Protein AF-A0A8J8EMN2-F1 (afdb_monomer_lite)

Structure (mmCIF, N/CA/C/O backbone):
data_AF-A0A8J8EMN2-F1
#
_entry.id   AF-A0A8J8EMN2-F1
#
loop_
_atom_site.group_PDB
_atom_site.id
_atom_site.type_symbol
_atom_site.label_atom_id
_atom_site.label_alt_id
_atom_site.label_comp_id
_atom_site.label_asym_id
_atom_site.label_entity_id
_atom_site.label_seq_id
_atom_site.pdbx_PDB_ins_code
_atom_site.Cartn_x
_atom_site.Cartn_y
_atom_site.Cartn_z
_atom_site.occupancy
_atom_site.B_iso_or_equiv
_atom_site.auth_seq_id
_atom_site.auth_comp_id
_atom_site.auth_asym_id
_atom_site.auth_atom_id
_atom_site.pdbx_PDB_model_num
ATOM 1 N N . HIS A 1 1 ? 1.460 9.433 -1.909 1.00 62.09 1 HIS A N 1
ATOM 2 C CA . HIS A 1 1 ? 0.748 9.048 -3.144 1.00 62.09 1 HIS A CA 1
ATOM 3 C C . HIS A 1 1 ? -0.206 10.157 -3.542 1.00 62.09 1 HIS A C 1
ATOM 5 O O . HIS A 1 1 ? -0.517 10.995 -2.701 1.00 62.09 1 HIS A O 1
ATOM 11 N N . THR A 1 2 ? -0.572 10.215 -4.820 1.00 79.75 2 THR A N 1
ATOM 12 C CA . THR A 1 2 ? -1.517 11.194 -5.370 1.00 79.75 2 THR A CA 1
ATOM 13 C C . THR A 1 2 ? -2.955 10.726 -5.146 1.00 79.75 2 THR A C 1
ATOM 15 O O . THR A 1 2 ? -3.197 9.541 -4.925 1.00 79.75 2 THR A O 1
ATOM 18 N N . LYS A 1 3 ? -3.912 11.658 -5.215 1.00 88.25 3 LYS A N 1
ATOM 19 C CA . LYS A 1 3 ? -5.351 11.351 -5.143 1.00 88.25 3 LYS A CA 1
ATOM 20 C C . LYS A 1 3 ? -5.794 10.402 -6.260 1.00 88.25 3 LYS A C 1
ATOM 22 O O . LYS A 1 3 ? -6.641 9.555 -6.042 1.00 88.25 3 LYS A O 1
ATOM 27 N N . GLU A 1 4 ? -5.179 10.512 -7.430 1.00 91.88 4 GLU A N 1
ATOM 28 C CA . GLU A 1 4 ? -5.439 9.643 -8.580 1.00 91.88 4 GLU A CA 1
ATOM 29 C C . GLU A 1 4 ? -5.226 8.159 -8.250 1.00 91.88 4 GLU A C 1
ATOM 31 O O . GLU A 1 4 ? -6.115 7.348 -8.482 1.00 91.88 4 GLU A O 1
ATOM 36 N N . LEU A 1 5 ? -4.111 7.819 -7.591 1.00 90.75 5 LEU A N 1
ATOM 37 C CA . LEU A 1 5 ? -3.830 6.439 -7.181 1.00 90.75 5 LEU A CA 1
ATOM 38 C C . LEU A 1 5 ? -4.844 5.904 -6.159 1.00 90.75 5 LEU A C 1
ATOM 40 O O . LEU A 1 5 ? -5.133 4.712 -6.165 1.00 90.75 5 LEU A O 1
ATOM 44 N N . LEU A 1 6 ? -5.389 6.765 -5.289 1.00 94.62 6 LEU A N 1
ATOM 45 C CA . LEU A 1 6 ? -6.424 6.373 -4.325 1.00 94.62 6 LEU A CA 1
ATOM 46 C C . LEU A 1 6 ? -7.675 5.862 -5.055 1.00 94.62 6 LEU A C 1
ATOM 48 O O . LEU A 1 6 ? -8.182 4.793 -4.721 1.00 94.62 6 LEU A O 1
ATOM 52 N N . TYR A 1 7 ? -8.147 6.612 -6.054 1.00 96.62 7 TYR A N 1
ATOM 53 C CA . TYR A 1 7 ? -9.334 6.243 -6.826 1.00 96.62 7 TYR A CA 1
ATOM 54 C C . TYR A 1 7 ? -9.060 5.091 -7.794 1.00 96.62 7 TYR A C 1
ATOM 56 O O . TYR A 1 7 ? -9.881 4.186 -7.880 1.00 96.62 7 TYR A O 1
ATOM 64 N N . GLN A 1 8 ? -7.877 5.037 -8.413 1.00 96.06 8 GLN A N 1
ATOM 65 C CA . GLN A 1 8 ? -7.479 3.906 -9.255 1.00 96.06 8 GLN A CA 1
ATOM 66 C C . GLN A 1 8 ? -7.488 2.581 -8.477 1.00 96.06 8 GLN A C 1
ATOM 68 O O . GLN A 1 8 ? -8.005 1.577 -8.959 1.00 96.06 8 GLN A O 1
ATOM 73 N N . TRP A 1 9 ? -6.958 2.566 -7.249 1.00 96.31 9 TRP A N 1
ATOM 74 C CA . TRP A 1 9 ? -7.043 1.386 -6.384 1.00 96.31 9 TRP A CA 1
ATOM 75 C C . TRP A 1 9 ? -8.486 1.032 -6.029 1.00 96.31 9 TRP A C 1
ATOM 77 O O . TRP A 1 9 ? -8.832 -0.147 -5.981 1.00 96.31 9 TRP A O 1
ATOM 87 N N . ALA A 1 10 ? -9.327 2.038 -5.791 1.00 97.50 10 ALA A N 1
ATOM 88 C CA . ALA A 1 10 ? -10.735 1.820 -5.505 1.00 97.50 10 ALA A CA 1
ATOM 89 C C . ALA A 1 10 ? -11.461 1.161 -6.690 1.00 97.50 10 ALA A C 1
ATOM 91 O O . ALA A 1 10 ? -12.187 0.188 -6.498 1.00 97.50 10 ALA A O 1
ATOM 92 N N . ASP A 1 11 ? -11.216 1.640 -7.908 1.00 98.19 11 ASP A N 1
ATOM 93 C CA . ASP A 1 11 ? -11.792 1.078 -9.130 1.00 98.19 11 ASP A CA 1
ATOM 94 C C . ASP A 1 11 ? -11.303 -0.351 -9.378 1.00 98.19 11 ASP A C 1
ATOM 96 O O . ASP A 1 11 ? -12.121 -1.241 -9.605 1.00 98.19 11 ASP A O 1
ATOM 100 N N . ASN A 1 12 ? -10.006 -0.614 -9.198 1.00 97.56 12 ASN A N 1
ATOM 101 C CA . ASN A 1 12 ? -9.453 -1.967 -9.292 1.00 97.56 12 ASN A CA 1
ATOM 102 C C . ASN A 1 12 ? -10.091 -2.929 -8.277 1.00 97.56 12 ASN A C 1
ATOM 104 O O . ASN A 1 12 ? -10.356 -4.084 -8.599 1.00 97.56 12 ASN A O 1
ATOM 108 N N . ILE A 1 13 ? -10.357 -2.476 -7.047 1.00 97.94 13 ILE A N 1
ATOM 109 C CA . ILE A 1 13 ? -11.051 -3.295 -6.041 1.00 97.94 13 ILE A CA 1
ATOM 110 C C . ILE A 1 13 ? -12.480 -3.608 -6.492 1.00 97.94 13 ILE A C 1
ATOM 112 O O . ILE A 1 13 ? -12.912 -4.754 -6.362 1.00 97.94 13 ILE A O 1
ATOM 116 N N . ARG A 1 14 ? -13.202 -2.631 -7.052 1.00 98.25 14 ARG A N 1
ATOM 117 C CA . ARG A 1 14 ? -14.553 -2.861 -7.588 1.00 98.25 14 ARG A CA 1
ATOM 118 C C . ARG A 1 14 ? -14.538 -3.869 -8.729 1.00 98.25 14 ARG A C 1
ATOM 120 O O . ARG A 1 14 ? -15.350 -4.787 -8.725 1.00 98.25 14 ARG A O 1
ATOM 127 N N . GLU A 1 15 ? -13.614 -3.716 -9.670 1.00 98.25 15 GLU A N 1
ATOM 128 C CA . GLU A 1 15 ? -13.516 -4.571 -10.854 1.00 98.25 15 GLU A CA 1
ATOM 129 C C . GLU A 1 15 ? -13.098 -6.003 -10.501 1.00 98.25 15 GLU A C 1
ATOM 131 O O . GLU A 1 15 ? -13.733 -6.962 -10.936 1.00 98.25 15 GLU A O 1
ATOM 136 N N . VAL A 1 16 ? -12.054 -6.158 -9.684 1.00 97.69 16 VAL A N 1
ATOM 137 C CA . VAL A 1 16 ? -11.448 -7.467 -9.404 1.00 97.69 16 VAL A CA 1
ATOM 138 C C . VAL A 1 16 ? -12.185 -8.221 -8.299 1.00 97.69 16 VAL A C 1
ATOM 140 O O . VAL A 1 16 ? -12.330 -9.440 -8.381 1.00 97.69 16 VAL A O 1
ATOM 143 N N . LEU A 1 17 ? -12.631 -7.526 -7.248 1.00 96.81 17 LEU A N 1
ATOM 144 C CA . LEU A 1 17 ? -13.252 -8.158 -6.078 1.00 96.81 17 LEU A CA 1
ATOM 145 C C . LEU A 1 17 ? -14.783 -8.053 -6.072 1.00 96.81 17 LEU A C 1
ATOM 147 O O . LEU A 1 17 ? -15.421 -8.748 -5.283 1.00 96.81 17 LEU A O 1
ATOM 151 N N . GLY A 1 18 ? -15.385 -7.201 -6.908 1.00 97.44 18 GLY A N 1
ATOM 152 C CA . GLY A 1 18 ? -16.841 -7.026 -6.957 1.00 97.44 18 GLY A CA 1
ATOM 153 C C . GLY A 1 18 ? -17.436 -6.389 -5.696 1.00 97.44 18 GLY A C 1
ATOM 154 O O . GLY A 1 18 ? -18.621 -6.567 -5.417 1.00 97.44 18 GLY A O 1
ATOM 155 N N . ILE A 1 19 ? -16.624 -5.678 -4.907 1.00 97.62 19 ILE A N 1
ATOM 156 C CA . ILE A 1 19 ? -17.046 -5.023 -3.663 1.00 97.62 19 ILE A CA 1
ATOM 157 C C . ILE A 1 19 ? -16.785 -3.525 -3.720 1.00 97.62 19 ILE A C 1
ATOM 159 O O . ILE A 1 19 ? -15.859 -3.059 -4.378 1.00 97.62 19 ILE A O 1
ATOM 163 N N . GLU A 1 20 ? -17.566 -2.773 -2.953 1.00 98.19 20 GLU A N 1
ATOM 164 C CA . GLU A 1 20 ? -17.331 -1.347 -2.781 1.00 98.19 20 GLU A CA 1
ATOM 165 C C . GLU A 1 20 ? -16.240 -1.111 -1.715 1.00 98.19 20 GLU A C 1
ATOM 167 O O . GLU A 1 20 ? -16.433 -1.511 -0.559 1.00 98.19 20 GLU A O 1
ATOM 172 N N . PRO A 1 21 ? -15.110 -0.462 -2.053 1.00 98.25 21 PRO A N 1
ATOM 173 C CA . PRO A 1 21 ? -14.060 -0.145 -1.092 1.00 98.25 21 PRO A CA 1
ATOM 174 C C . PRO A 1 21 ? -14.413 1.063 -0.216 1.00 98.25 21 PRO A C 1
ATOM 176 O O . PRO A 1 21 ? -15.229 1.922 -0.561 1.00 98.25 21 PRO A O 1
ATOM 179 N N . GLY A 1 22 ? -13.788 1.126 0.954 1.00 98.25 22 GLY A N 1
ATOM 180 C CA . GLY A 1 22 ? -13.729 2.321 1.789 1.00 98.25 22 GLY A CA 1
ATOM 181 C C . GLY A 1 22 ? -12.614 3.248 1.313 1.00 98.25 22 GLY A C 1
ATOM 182 O O . GLY A 1 22 ? -11.635 2.790 0.717 1.00 98.25 22 GLY A O 1
ATOM 183 N N . LEU A 1 23 ? -12.738 4.540 1.605 1.00 98.12 23 LEU A N 1
ATOM 184 C CA . LEU A 1 23 ? -11.757 5.561 1.254 1.00 98.12 23 LEU A CA 1
ATOM 185 C C . LEU A 1 23 ? -11.379 6.393 2.480 1.00 98.12 23 LEU A C 1
ATOM 187 O O . LEU A 1 23 ? -12.215 7.069 3.085 1.00 98.12 23 LEU A O 1
ATOM 191 N N . VAL A 1 24 ? -10.086 6.399 2.800 1.00 97.62 24 VAL A N 1
ATOM 192 C CA . VAL A 1 24 ? -9.498 7.260 3.833 1.00 97.62 24 VAL A CA 1
ATOM 193 C C . VAL A 1 24 ? -8.460 8.169 3.186 1.00 97.62 24 VAL A C 1
ATOM 195 O O . VAL A 1 24 ? -7.291 7.827 3.007 1.00 97.62 24 VAL A O 1
ATOM 198 N N . GLY A 1 25 ? -8.897 9.357 2.795 1.00 95.88 25 GLY A N 1
ATOM 199 C CA . GLY A 1 25 ? -8.108 10.271 1.981 1.00 95.88 25 GLY A CA 1
ATOM 200 C C . GLY A 1 25 ? -9.001 11.205 1.180 1.00 95.88 25 GLY A C 1
ATOM 201 O O . GLY A 1 25 ? -10.179 10.937 0.991 1.00 95.88 25 GLY A O 1
ATOM 202 N N . ASP A 1 26 ? -8.443 12.326 0.727 1.00 94.19 26 ASP A N 1
ATOM 203 C CA . ASP A 1 26 ? -9.156 13.299 -0.107 1.00 94.19 26 ASP A CA 1
ATOM 204 C C . ASP A 1 26 ? -10.469 13.777 0.532 1.00 94.19 26 ASP A C 1
ATOM 206 O O . ASP A 1 26 ? -11.538 13.734 -0.058 1.00 94.19 26 ASP A O 1
ATOM 210 N N . ASN A 1 27 ? -10.380 14.179 1.801 1.00 93.00 27 ASN A N 1
ATOM 211 C CA . ASN A 1 27 ? -11.509 14.547 2.661 1.00 93.00 27 ASN A CA 1
ATOM 212 C C . ASN A 1 27 ? -12.477 13.415 3.041 1.00 93.00 27 ASN A C 1
ATOM 214 O O . ASN A 1 27 ? -13.295 13.636 3.929 1.00 93.00 27 ASN A O 1
ATOM 218 N N . ASN A 1 28 ? -12.310 12.201 2.520 1.00 95.25 28 ASN A N 1
ATOM 219 C CA . ASN A 1 28 ? -13.092 11.037 2.931 1.00 95.25 28 ASN A CA 1
ATOM 220 C C . ASN A 1 28 ? -12.504 10.354 4.176 1.00 95.25 28 ASN A C 1
ATOM 222 O O . ASN A 1 28 ? -11.286 10.332 4.391 1.00 95.25 28 ASN A O 1
ATOM 226 N N . TRP A 1 29 ? -13.397 9.805 4.998 1.00 97.50 29 TRP A N 1
ATOM 227 C CA . TRP A 1 29 ? -13.097 8.863 6.077 1.00 97.50 29 TRP A CA 1
ATOM 228 C C . TRP A 1 29 ? -14.235 7.839 6.146 1.00 97.50 29 TRP A C 1
ATOM 230 O O . TRP A 1 29 ? -15.044 7.844 7.071 1.00 97.50 29 TRP A O 1
ATOM 240 N N . ASP A 1 30 ? -14.339 7.021 5.102 1.00 97.50 30 ASP A N 1
ATOM 241 C CA . ASP A 1 30 ? -15.317 5.938 4.997 1.00 97.50 30 ASP A CA 1
ATOM 242 C C . ASP A 1 30 ? -14.582 4.600 5.080 1.00 97.50 30 ASP A C 1
ATOM 244 O O . ASP A 1 30 ? -13.818 4.244 4.186 1.00 97.50 30 ASP A O 1
ATOM 248 N N . GLU A 1 31 ? -14.776 3.870 6.174 1.00 97.88 31 GLU A N 1
ATOM 249 C CA . GLU A 1 31 ? -14.150 2.568 6.384 1.00 97.88 31 GLU A CA 1
ATOM 250 C C . GLU A 1 31 ? -15.080 1.434 5.938 1.00 97.88 31 GLU A C 1
ATOM 252 O O . GLU A 1 31 ? -16.213 1.306 6.409 1.00 97.88 31 GLU A O 1
ATOM 257 N N . LYS A 1 32 ? -14.553 0.519 5.124 1.00 97.75 32 LYS A N 1
ATOM 258 C CA . LYS A 1 32 ? -15.185 -0.751 4.720 1.00 97.75 32 LYS A CA 1
ATOM 259 C C . LYS A 1 32 ? -14.223 -1.926 4.952 1.00 97.75 32 LYS A C 1
ATOM 261 O O . LYS A 1 32 ? -13.062 -1.690 5.286 1.00 97.75 32 LYS A O 1
ATOM 266 N N . PRO A 1 33 ? -14.665 -3.195 4.826 1.00 96.25 33 PRO A N 1
ATOM 267 C CA . PRO A 1 33 ? -13.784 -4.350 5.034 1.00 96.25 33 PRO A CA 1
ATOM 268 C C . PRO A 1 33 ? -12.496 -4.309 4.198 1.00 96.25 33 PRO A C 1
ATOM 270 O O . PRO A 1 33 ? -11.443 -4.707 4.688 1.00 96.25 33 PRO A O 1
ATOM 273 N N . VAL A 1 34 ? -12.569 -3.759 2.982 1.00 97.81 34 VAL A N 1
ATOM 274 C CA . VAL A 1 34 ? -11.406 -3.356 2.184 1.00 97.81 34 VAL A CA 1
ATOM 275 C C . VAL A 1 34 ? -11.433 -1.838 2.057 1.00 97.81 34 VAL A C 1
ATOM 277 O O . VAL A 1 34 ? -12.421 -1.277 1.590 1.00 97.81 34 VAL A O 1
ATOM 280 N N . THR A 1 35 ? -10.372 -1.172 2.507 1.00 98.00 35 THR A N 1
ATOM 281 C CA . THR A 1 35 ? -10.274 0.293 2.537 1.00 98.00 35 THR A CA 1
ATOM 282 C C . THR A 1 35 ? -8.942 0.728 1.951 1.00 98.00 35 THR A C 1
ATOM 284 O O . THR A 1 35 ? -7.895 0.234 2.367 1.00 98.00 35 THR A O 1
ATOM 287 N N . VAL A 1 36 ? -8.977 1.674 1.014 1.00 97.69 36 VAL A N 1
ATOM 288 C CA . VAL A 1 36 ? -7.775 2.312 0.471 1.00 97.69 36 VAL A CA 1
ATOM 289 C C . VAL A 1 36 ? -7.527 3.596 1.250 1.00 97.69 36 VAL A C 1
ATOM 291 O O . VAL A 1 36 ? -8.418 4.438 1.389 1.00 97.69 36 VAL A O 1
ATOM 294 N N . ALA A 1 37 ? -6.317 3.749 1.781 1.00 96.06 37 ALA A N 1
ATOM 295 C CA . ALA A 1 37 ? -5.962 4.879 2.624 1.00 96.06 37 ALA A CA 1
ATOM 296 C C . ALA A 1 37 ? -4.709 5.597 2.121 1.00 96.06 37 ALA A C 1
ATOM 298 O O . ALA A 1 37 ? -3.714 4.977 1.747 1.00 96.06 37 ALA A O 1
ATOM 299 N N . MET A 1 38 ? -4.720 6.928 2.167 1.00 94.31 38 MET A N 1
ATOM 300 C CA . MET A 1 38 ? -3.516 7.719 1.946 1.00 94.31 38 MET A CA 1
ATOM 301 C C . MET A 1 38 ? -2.678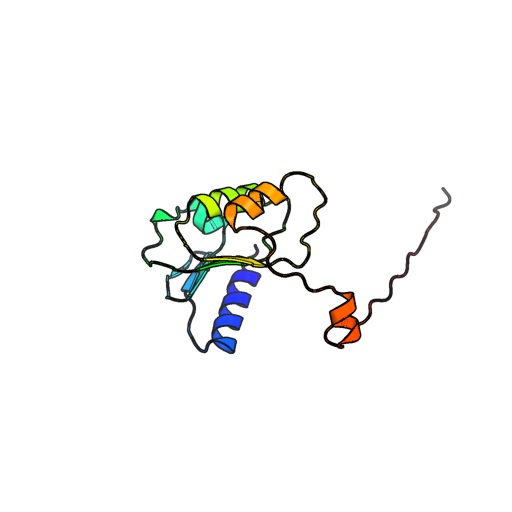 7.790 3.224 1.00 94.31 38 MET A C 1
ATOM 303 O O . MET A 1 38 ? -3.147 8.263 4.258 1.00 94.31 38 MET A O 1
ATOM 307 N N . ILE A 1 39 ? -1.393 7.440 3.115 1.00 92.12 39 ILE A N 1
ATOM 308 C CA . ILE A 1 39 ? -0.413 7.500 4.218 1.00 92.12 39 ILE A CA 1
ATOM 309 C C . ILE A 1 39 ? -0.444 8.856 4.936 1.00 92.12 39 ILE A C 1
ATOM 311 O O . ILE A 1 39 ? -0.529 8.921 6.156 1.00 92.12 39 ILE A O 1
ATOM 315 N N . GLN A 1 40 ? -0.438 9.958 4.178 1.00 90.56 40 GLN A N 1
ATOM 316 C CA . GLN A 1 40 ? -0.460 11.316 4.736 1.00 90.56 40 GLN A CA 1
ATOM 317 C C . GLN A 1 40 ? -1.730 11.598 5.548 1.00 90.56 40 GLN A C 1
ATOM 319 O O . GLN A 1 40 ? -1.677 12.309 6.548 1.00 90.56 40 GLN A O 1
ATOM 324 N N . THR A 1 41 ? -2.873 11.052 5.129 1.00 94.44 41 THR A N 1
ATOM 325 C CA . THR A 1 41 ? -4.144 11.207 5.840 1.00 94.44 41 THR A CA 1
ATOM 326 C C . THR A 1 41 ? -4.131 10.437 7.155 1.00 94.44 41 THR A C 1
ATOM 328 O O . THR A 1 41 ? -4.536 11.001 8.166 1.00 94.44 41 THR A O 1
ATOM 331 N N . LEU A 1 42 ? -3.614 9.206 7.168 1.00 94.75 42 LEU A N 1
ATOM 332 C CA . LEU A 1 42 ? -3.489 8.417 8.397 1.00 94.75 42 LEU A CA 1
ATOM 333 C C . LEU A 1 42 ? -2.511 9.050 9.393 1.00 94.75 42 LEU A C 1
ATOM 335 O O . LEU A 1 42 ? -2.859 9.202 10.560 1.00 94.75 42 LEU A O 1
ATOM 339 N N . LEU A 1 43 ? -1.341 9.499 8.927 1.00 93.50 43 LEU A N 1
ATOM 340 C CA . LEU A 1 43 ? -0.352 10.167 9.781 1.00 93.50 43 LEU A CA 1
ATOM 341 C C . LEU A 1 43 ? -0.867 11.498 10.347 1.00 93.50 43 LEU A C 1
ATOM 343 O O . LEU A 1 43 ? -0.678 11.785 11.521 1.00 93.50 43 LEU A O 1
ATOM 347 N N . SER A 1 44 ? -1.544 12.315 9.532 1.00 93.75 44 SER A N 1
ATOM 348 C CA . SER A 1 44 ? -2.023 13.634 9.981 1.00 93.75 44 SER A CA 1
ATOM 349 C C . SER A 1 44 ? -3.269 13.576 10.861 1.00 93.75 44 SER A C 1
ATOM 351 O O . SER A 1 44 ? -3.433 14.418 11.741 1.00 93.75 44 SER A O 1
ATOM 353 N N . ARG A 1 45 ? -4.185 12.633 10.611 1.00 94.62 45 ARG A N 1
ATOM 354 C CA . ARG A 1 45 ? -5.461 12.554 11.339 1.00 94.62 45 ARG A CA 1
ATOM 355 C C . ARG A 1 45 ? -5.428 11.588 12.519 1.00 94.62 45 ARG A C 1
ATOM 357 O O . ARG A 1 45 ? -6.311 11.735 13.365 1.00 94.62 45 ARG A O 1
ATOM 364 N N . GLY A 1 46 ? -4.460 10.671 12.556 1.00 94.56 46 GLY A N 1
ATOM 365 C CA . GLY A 1 46 ? -4.294 9.641 13.579 1.00 94.56 46 GLY A CA 1
ATOM 366 C C . GLY A 1 46 ? -4.889 8.291 13.168 1.00 94.56 46 GLY A C 1
ATOM 367 O O . GLY A 1 46 ? -6.023 8.216 12.687 1.00 94.56 46 GLY A O 1
ATOM 368 N N . VAL A 1 47 ? -4.124 7.211 13.362 1.00 94.69 47 VAL A N 1
ATOM 369 C CA . VAL A 1 47 ? -4.569 5.827 13.100 1.00 94.69 47 VAL A CA 1
ATOM 370 C C . VAL A 1 47 ? -5.611 5.338 14.113 1.00 94.69 47 VAL A C 1
ATOM 372 O O . VAL A 1 47 ? -6.391 4.447 13.801 1.00 94.69 47 VAL A O 1
ATOM 375 N N . ASP A 1 48 ? -5.695 5.963 15.289 1.00 94.25 48 ASP A N 1
ATOM 376 C CA . ASP A 1 48 ? -6.682 5.717 16.357 1.00 94.25 48 ASP A CA 1
ATOM 377 C C . ASP A 1 48 ? -8.136 6.023 15.939 1.00 94.25 48 ASP A C 1
ATOM 379 O O . ASP A 1 48 ? -9.117 5.570 16.553 1.00 94.25 48 ASP A O 1
ATOM 383 N N . LYS A 1 49 ? -8.294 6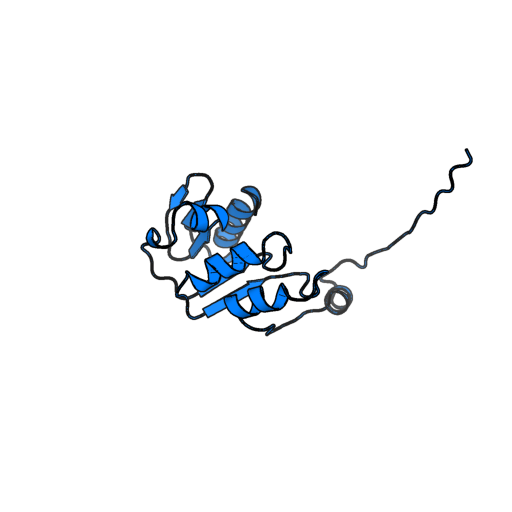.788 14.856 1.00 94.88 49 LYS A N 1
ATOM 384 C CA . LYS A 1 49 ? -9.593 7.046 14.237 1.00 94.88 49 LYS A CA 1
ATOM 385 C C . LYS A 1 49 ? -10.112 5.875 13.416 1.00 94.88 49 LYS A C 1
ATOM 387 O O . LYS A 1 49 ? -11.316 5.843 13.182 1.00 94.88 49 LYS A O 1
ATOM 392 N N . LEU A 1 50 ? -9.256 4.933 13.013 1.00 95.81 50 LEU A N 1
ATOM 393 C CA . LEU A 1 50 ? -9.705 3.701 12.373 1.00 95.81 50 LEU A CA 1
ATOM 394 C C . LEU A 1 50 ? -10.498 2.881 13.393 1.00 95.81 50 LEU A C 1
ATOM 396 O O . LEU A 1 50 ? -10.000 2.554 14.472 1.00 95.81 50 LEU A O 1
ATOM 400 N N . LYS A 1 51 ? -11.760 2.591 13.081 1.00 95.69 51 LYS A N 1
ATOM 401 C CA . LYS A 1 51 ? -12.675 1.850 13.961 1.00 95.69 51 LYS A CA 1
ATOM 402 C C . LYS A 1 51 ? -12.811 0.391 13.567 1.00 95.69 51 LYS A C 1
ATOM 404 O O . LYS A 1 51 ? -13.220 -0.420 14.399 1.00 95.69 51 LYS A O 1
ATOM 409 N N . LYS A 1 52 ? -12.485 0.037 12.323 1.00 94.75 52 LYS A N 1
ATOM 410 C CA . LYS A 1 52 ? -12.502 -1.359 11.888 1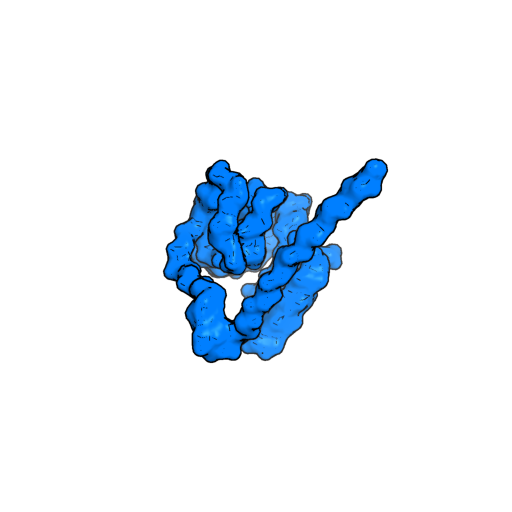.00 94.75 52 LYS A CA 1
ATOM 411 C C . LYS A 1 52 ? -11.198 -2.059 12.245 1.00 94.75 52 LYS A C 1
ATOM 413 O O . LYS A 1 52 ? -10.121 -1.473 12.247 1.00 94.75 52 LYS A O 1
ATOM 418 N N . GLN A 1 53 ? -11.313 -3.353 12.518 1.00 93.69 53 GLN A N 1
ATOM 419 C CA . GLN A 1 53 ? -10.161 -4.230 12.651 1.00 93.69 53 GLN A CA 1
ATOM 420 C C . GLN A 1 53 ? -9.806 -4.783 11.275 1.00 93.69 53 GLN A C 1
ATOM 422 O O . GLN A 1 53 ? -10.641 -5.393 10.610 1.00 93.69 53 GLN A O 1
ATOM 427 N N . TYR A 1 54 ? -8.559 -4.577 10.867 1.00 96.19 54 TYR A N 1
ATOM 428 C CA . TYR A 1 54 ? -8.018 -5.122 9.629 1.00 96.19 54 TYR A CA 1
ATOM 429 C C . TYR A 1 54 ? -7.025 -6.228 9.974 1.00 96.19 54 TYR A C 1
ATOM 431 O O . TYR A 1 54 ? -6.215 -6.080 10.887 1.00 96.19 54 TYR A O 1
ATOM 439 N N . ALA A 1 55 ? -7.072 -7.341 9.244 1.00 96.25 55 ALA A N 1
ATOM 440 C CA . ALA A 1 55 ? -6.099 -8.422 9.407 1.00 96.25 55 ALA A CA 1
ATOM 441 C C . ALA A 1 55 ? -4.822 -8.184 8.582 1.00 96.25 55 ALA A C 1
ATOM 443 O O . ALA A 1 55 ? -3.739 -8.626 8.973 1.00 96.25 55 ALA A O 1
ATOM 444 N N . ILE A 1 56 ? -4.973 -7.491 7.449 1.00 96.81 56 ILE A N 1
ATOM 445 C CA . ILE A 1 56 ? -3.950 -7.303 6.422 1.00 96.81 56 ILE A CA 1
ATOM 446 C C . ILE A 1 56 ? -3.671 -5.807 6.250 1.00 96.81 56 ILE A C 1
ATOM 448 O O . ILE A 1 56 ? -4.600 -5.002 6.192 1.00 96.81 56 ILE A O 1
ATOM 452 N N . LEU A 1 57 ? -2.392 -5.453 6.146 1.00 95.31 57 LEU A N 1
ATOM 453 C CA . LEU A 1 57 ? -1.901 -4.142 5.731 1.00 95.31 57 LEU A CA 1
ATOM 454 C C . LEU A 1 57 ? -1.104 -4.298 4.434 1.00 95.31 57 LEU A C 1
ATOM 456 O O . LEU A 1 57 ? -0.181 -5.109 4.370 1.00 95.31 57 LEU A O 1
ATOM 460 N N . MET A 1 58 ? -1.445 -3.514 3.414 1.00 94.56 58 MET A N 1
ATOM 461 C CA . MET A 1 58 ? -0.724 -3.488 2.142 1.00 94.56 58 MET A CA 1
ATOM 462 C C . MET A 1 58 ? -0.208 -2.080 1.870 1.00 94.56 58 MET A C 1
ATOM 464 O O . MET A 1 58 ? -0.972 -1.116 1.882 1.00 94.56 58 MET A O 1
ATOM 468 N N . PHE A 1 59 ? 1.090 -1.975 1.616 1.00 91.81 59 PHE A N 1
ATOM 469 C CA . PHE A 1 59 ? 1.746 -0.745 1.209 1.00 91.81 59 PHE A CA 1
ATOM 470 C C . PHE A 1 59 ? 2.096 -0.820 -0.269 1.00 91.81 59 PHE A C 1
ATOM 472 O O . PHE A 1 59 ? 2.975 -1.580 -0.665 1.00 91.81 59 PHE A O 1
ATOM 479 N N . ASP A 1 60 ? 1.420 -0.014 -1.077 1.00 89.75 60 ASP A N 1
ATOM 480 C CA . ASP A 1 60 ? 1.770 0.148 -2.482 1.00 89.75 60 ASP A CA 1
ATOM 481 C C . ASP A 1 60 ? 2.966 1.090 -2.642 1.00 89.75 60 ASP A C 1
ATOM 483 O O . ASP A 1 60 ? 3.138 2.032 -1.860 1.00 89.75 60 ASP A O 1
ATOM 487 N N . GLU A 1 61 ? 3.789 0.843 -3.662 1.00 83.88 61 GLU A N 1
ATOM 488 C CA . GLU A 1 61 ? 4.959 1.659 -3.988 1.00 83.88 61 GLU A CA 1
ATOM 489 C C . GLU A 1 61 ? 5.868 1.896 -2.762 1.00 83.88 61 GLU A C 1
ATOM 491 O O . GLU A 1 61 ? 6.455 2.972 -2.593 1.00 83.88 61 GLU A O 1
ATOM 496 N N . CYS A 1 62 ? 5.995 0.867 -1.907 1.00 79.38 62 CYS A N 1
ATOM 497 C CA . CYS A 1 62 ? 6.649 0.927 -0.591 1.00 79.38 62 CYS A CA 1
ATOM 498 C C . CYS A 1 62 ? 8.130 1.271 -0.673 1.00 79.38 62 CYS A C 1
ATOM 500 O O . CYS A 1 62 ? 8.770 1.561 0.332 1.00 79.38 62 CYS A O 1
ATOM 502 N N . HIS A 1 63 ? 8.660 1.246 -1.892 1.00 72.62 63 HIS A N 1
ATOM 503 C CA . HIS A 1 63 ? 9.910 1.848 -2.214 1.00 72.62 63 HIS A CA 1
ATOM 504 C C . HIS A 1 63 ? 9.803 3.375 -1.958 1.00 72.62 63 HIS A C 1
ATOM 506 O O . HIS A 1 63 ? 10.121 3.782 -0.864 1.00 72.62 63 HIS A O 1
ATOM 512 N N . ARG A 1 64 ? 9.563 4.287 -2.905 1.00 66.12 64 ARG A N 1
ATOM 513 C CA . ARG A 1 64 ? 9.791 5.773 -2.785 1.00 66.12 64 ARG A CA 1
ATOM 514 C C . ARG A 1 64 ? 10.697 6.325 -1.631 1.00 66.12 64 ARG A C 1
ATOM 516 O O . ARG A 1 64 ? 10.257 6.526 -0.505 1.00 66.12 64 ARG A O 1
ATOM 523 N N . THR A 1 65 ? 11.973 6.617 -1.928 1.00 53.88 65 THR A N 1
ATOM 524 C CA . THR A 1 65 ? 13.044 6.969 -0.950 1.00 53.88 65 THR A CA 1
ATOM 525 C C . THR A 1 65 ? 12.703 8.172 -0.065 1.00 53.88 65 THR A C 1
ATOM 527 O O . THR A 1 65 ? 12.867 8.131 1.146 1.00 53.88 65 THR A O 1
ATOM 530 N N . SER A 1 66 ? 12.062 9.201 -0.622 1.00 59.38 66 SER A N 1
ATOM 531 C CA . SER A 1 66 ? 11.610 10.376 0.142 1.00 59.38 66 SER A CA 1
ATOM 532 C C . SER A 1 66 ? 10.464 10.111 1.136 1.00 59.38 66 SER A C 1
ATOM 534 O O . SER A 1 66 ? 10.024 11.036 1.822 1.00 59.38 66 SER A O 1
ATOM 536 N N . ALA A 1 67 ? 9.952 8.878 1.214 1.00 67.50 67 ALA A N 1
ATOM 537 C CA . ALA A 1 67 ? 8.832 8.494 2.066 1.00 67.50 67 ALA A CA 1
ATOM 538 C C . ALA A 1 67 ? 9.155 7.368 3.063 1.00 67.50 67 ALA A C 1
ATOM 540 O O . ALA A 1 67 ? 8.290 7.075 3.887 1.00 67.50 67 ALA A O 1
ATOM 541 N N . ALA A 1 68 ? 10.360 6.779 3.046 1.00 75.00 68 ALA A N 1
ATOM 542 C CA . ALA A 1 68 ? 10.707 5.623 3.887 1.00 75.00 68 ALA A CA 1
ATOM 543 C C . ALA A 1 68 ? 10.426 5.857 5.385 1.00 75.00 68 ALA A C 1
ATOM 545 O O . ALA A 1 68 ? 9.903 4.973 6.059 1.00 75.00 68 ALA A O 1
ATOM 546 N N . GLU A 1 69 ? 10.673 7.073 5.885 1.00 81.88 69 GLU A N 1
ATOM 547 C CA . GLU A 1 69 ? 10.347 7.459 7.265 1.00 81.88 69 GLU A CA 1
ATOM 548 C C . GLU A 1 69 ? 8.844 7.382 7.560 1.00 81.88 69 GLU A C 1
ATOM 550 O O . GLU A 1 69 ? 8.431 6.775 8.538 1.00 81.88 69 GLU A O 1
ATOM 555 N N . LYS A 1 70 ? 8.012 7.940 6.674 1.00 86.25 70 LYS A N 1
ATOM 556 C CA . LYS A 1 70 ? 6.549 7.965 6.829 1.00 86.25 70 LYS A CA 1
ATOM 557 C C . LYS A 1 70 ? 5.944 6.568 6.739 1.00 86.25 70 LYS A C 1
ATOM 559 O O . LYS A 1 70 ? 4.974 6.273 7.429 1.00 86.25 70 LYS A O 1
ATOM 564 N N . PHE A 1 71 ? 6.500 5.719 5.873 1.00 86.19 71 PHE A N 1
ATOM 565 C CA . PHE A 1 71 ? 6.117 4.310 5.793 1.00 86.19 71 PHE A CA 1
ATOM 566 C C . PHE A 1 71 ? 6.453 3.579 7.088 1.00 86.19 71 PHE A C 1
ATOM 568 O O . PHE A 1 71 ? 5.607 2.853 7.601 1.00 86.19 71 PHE A O 1
ATOM 575 N N . TYR A 1 72 ? 7.654 3.796 7.626 1.00 88.50 72 TYR A N 1
ATOM 576 C CA . TYR A 1 72 ? 8.069 3.188 8.882 1.00 88.50 72 TYR A CA 1
ATOM 577 C C . TYR A 1 72 ? 7.201 3.648 10.053 1.00 88.50 72 TYR A C 1
ATOM 579 O O . TYR A 1 72 ? 6.614 2.807 10.725 1.00 88.50 72 TYR A O 1
ATOM 587 N N . GLU A 1 73 ? 7.035 4.960 10.231 1.00 91.25 73 GLU A N 1
ATOM 588 C CA . GLU A 1 73 ? 6.189 5.574 11.261 1.00 91.25 73 GLU A CA 1
ATOM 589 C C . GLU A 1 73 ? 4.747 5.038 11.223 1.00 91.25 73 GLU A C 1
ATOM 591 O O . GLU A 1 73 ? 4.179 4.631 12.243 1.00 91.25 73 GLU A O 1
ATOM 596 N N . LEU A 1 74 ? 4.147 4.971 10.031 1.00 92.00 74 LEU A N 1
ATOM 597 C CA . LEU A 1 74 ? 2.805 4.419 9.879 1.00 92.00 74 LEU A CA 1
ATOM 598 C C . LEU A 1 74 ? 2.782 2.902 10.115 1.00 92.00 74 LEU A C 1
ATOM 600 O O . LEU A 1 74 ? 1.875 2.382 10.757 1.00 92.00 74 LEU A O 1
ATOM 604 N N . GLY A 1 75 ? 3.780 2.180 9.614 1.00 91.56 75 GLY A N 1
ATOM 605 C CA . GLY A 1 75 ? 3.877 0.732 9.757 1.00 91.56 75 GLY A CA 1
ATOM 606 C C . GLY A 1 75 ? 3.974 0.295 11.217 1.00 91.56 75 GLY A C 1
ATOM 607 O O . GLY A 1 75 ? 3.284 -0.640 11.619 1.00 91.56 75 GLY A O 1
ATOM 608 N N . ILE A 1 76 ? 4.776 0.980 12.035 1.00 92.31 76 ILE A N 1
ATOM 609 C CA . ILE A 1 76 ? 4.923 0.650 13.462 1.00 92.31 76 ILE A CA 1
ATOM 610 C C . ILE A 1 76 ? 3.714 1.069 14.310 1.00 92.31 76 ILE A C 1
ATOM 612 O O . ILE A 1 76 ? 3.487 0.482 15.364 1.00 92.31 76 ILE A O 1
ATOM 616 N N . SER A 1 77 ? 2.924 2.055 13.866 1.00 92.75 77 SER A N 1
ATOM 617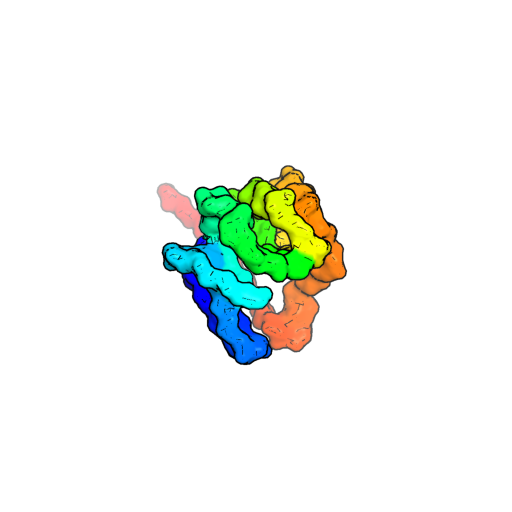 C CA . SER A 1 77 ? 1.718 2.509 14.583 1.00 92.75 77 SER A CA 1
ATOM 618 C C . SER A 1 77 ? 0.476 1.651 14.312 1.00 92.75 77 SER A C 1
ATOM 620 O O . SER A 1 77 ? -0.539 1.779 14.996 1.00 92.75 77 SER A O 1
ATOM 622 N N . LEU A 1 78 ? 0.554 0.752 13.335 1.00 93.44 78 LEU A N 1
ATOM 623 C CA . LEU A 1 78 ? -0.529 -0.120 12.903 1.00 93.44 78 LEU A CA 1
ATOM 624 C C . LEU A 1 78 ? -0.338 -1.547 13.463 1.00 93.44 78 LEU A C 1
ATOM 626 O O . LEU A 1 78 ? 0.780 -2.052 13.420 1.00 93.44 78 LEU A O 1
ATOM 630 N N . PRO A 1 79 ? -1.377 -2.228 13.997 1.00 93.25 79 PRO A N 1
ATOM 631 C CA . PRO A 1 79 ? -1.233 -3.530 14.673 1.00 93.25 79 PRO A CA 1
ATOM 632 C C . PRO A 1 79 ? -1.396 -4.773 13.771 1.00 93.25 79 PRO A C 1
ATOM 634 O O . PRO A 1 79 ? -1.402 -5.898 14.267 1.00 93.25 79 PRO A O 1
ATOM 637 N N . GLN A 1 80 ? -1.569 -4.610 12.458 1.00 94.75 80 GLN A N 1
ATOM 638 C CA . GLN A 1 80 ? -1.932 -5.681 11.520 1.00 94.75 80 GLN A CA 1
ATOM 639 C C . GLN A 1 80 ? -0.891 -6.811 11.522 1.00 94.75 80 GLN A C 1
ATOM 641 O O . GLN A 1 80 ? 0.314 -6.557 11.438 1.00 94.75 80 GLN A O 1
ATOM 646 N N . LYS A 1 81 ? -1.370 -8.063 11.588 1.00 92.88 81 LYS A N 1
ATOM 647 C CA . LYS A 1 81 ? -0.528 -9.270 11.645 1.00 92.88 81 LYS A CA 1
ATOM 648 C C . LYS A 1 81 ? 0.091 -9.612 10.292 1.00 92.88 81 LYS A C 1
ATOM 650 O O . LYS A 1 81 ? 1.248 -10.014 10.239 1.00 92.88 81 LYS A O 1
ATOM 655 N N . PHE A 1 82 ? -0.682 -9.483 9.217 1.00 96.31 82 PHE A N 1
ATOM 656 C CA . PHE A 1 82 ? -0.216 -9.770 7.865 1.00 96.31 82 PHE A CA 1
ATOM 657 C C . PHE A 1 82 ? 0.112 -8.463 7.162 1.00 96.31 82 PHE A C 1
ATOM 659 O O . PHE A 1 82 ? -0.721 -7.557 7.107 1.00 96.31 82 PHE A O 1
ATOM 666 N N . ARG A 1 83 ? 1.336 -8.353 6.655 1.00 94.56 83 ARG A N 1
ATOM 667 C CA . ARG A 1 83 ? 1.859 -7.119 6.076 1.00 94.56 83 ARG A CA 1
ATOM 668 C C . ARG A 1 83 ? 2.529 -7.427 4.756 1.00 94.56 83 ARG A C 1
ATOM 670 O O . ARG A 1 83 ? 3.276 -8.393 4.662 1.00 94.56 83 ARG A O 1
ATOM 677 N N . PHE A 1 84 ? 2.250 -6.601 3.759 1.00 93.38 84 PHE A N 1
ATOM 678 C CA . PHE A 1 84 ? 2.819 -6.739 2.428 1.00 93.38 84 PHE A CA 1
ATOM 679 C C . PHE A 1 84 ? 3.247 -5.372 1.907 1.00 93.38 84 PHE A C 1
ATOM 681 O O . PHE A 1 84 ? 2.522 -4.388 2.059 1.00 93.38 84 PHE A O 1
ATOM 688 N N . GLY A 1 85 ? 4.412 -5.322 1.273 1.00 91.00 85 GLY A N 1
ATOM 689 C CA . GLY A 1 85 ? 4.839 -4.191 0.459 1.00 91.00 85 GLY A CA 1
ATOM 690 C C . GLY A 1 85 ? 4.885 -4.589 -1.001 1.00 91.00 85 GLY A C 1
ATOM 691 O O . GLY A 1 85 ? 5.387 -5.660 -1.332 1.00 91.00 85 GLY A O 1
ATOM 692 N N . LEU A 1 86 ? 4.373 -3.720 -1.862 1.00 90.06 86 LEU A N 1
ATOM 693 C CA . LEU A 1 86 ? 4.449 -3.859 -3.306 1.00 90.06 86 LEU A CA 1
ATOM 694 C C . LEU A 1 86 ? 5.444 -2.831 -3.841 1.00 90.06 86 LEU A C 1
ATOM 696 O O . LEU A 1 86 ? 5.401 -1.648 -3.496 1.00 90.06 86 LEU A O 1
ATOM 700 N N . SER A 1 87 ? 6.378 -3.287 -4.671 1.00 85.56 87 SER A N 1
ATOM 701 C CA . SER A 1 87 ? 7.386 -2.424 -5.271 1.00 85.56 87 SER A CA 1
ATOM 702 C C . SER A 1 87 ? 7.925 -3.011 -6.569 1.00 85.56 87 SER A C 1
ATOM 704 O O . SER A 1 87 ? 8.275 -4.185 -6.619 1.00 85.56 87 SER A O 1
ATOM 706 N N . ALA A 1 88 ? 8.070 -2.161 -7.588 1.00 80.50 88 ALA A N 1
ATOM 707 C CA . ALA A 1 88 ? 8.769 -2.494 -8.829 1.00 80.50 88 ALA A CA 1
ATOM 708 C C . ALA A 1 88 ? 10.300 -2.337 -8.735 1.00 80.50 88 ALA A C 1
ATOM 710 O O . ALA A 1 88 ? 11.023 -2.797 -9.614 1.00 80.50 88 ALA A O 1
ATOM 711 N N . THR A 1 89 ? 10.815 -1.664 -7.700 1.00 67.81 89 THR A N 1
ATOM 712 C CA . THR A 1 89 ? 12.259 -1.482 -7.490 1.00 67.81 89 THR A CA 1
ATOM 713 C C . THR A 1 89 ? 12.624 -1.814 -6.042 1.00 67.81 89 THR A C 1
ATOM 715 O O . THR A 1 89 ? 12.489 -0.964 -5.154 1.00 67.81 89 THR A O 1
ATOM 718 N N . PRO A 1 90 ? 13.050 -3.057 -5.749 1.00 54.72 90 PRO A N 1
ATOM 719 C CA . PRO A 1 90 ? 13.577 -3.372 -4.424 1.00 54.72 90 PRO A CA 1
ATOM 720 C C . PRO A 1 90 ? 14.920 -2.661 -4.186 1.00 54.72 90 PRO A C 1
ATOM 722 O O . PRO A 1 90 ? 15.195 -2.223 -3.076 1.00 54.72 90 PRO A O 1
ATOM 725 N N . TRP A 1 91 ? 15.707 -2.451 -5.246 1.00 52.09 91 TRP A N 1
ATOM 726 C CA . TRP A 1 91 ? 17.040 -1.846 -5.208 1.00 52.09 91 TRP A CA 1
ATOM 727 C C . TRP A 1 91 ? 16.987 -0.323 -5.118 1.00 52.09 91 TRP A C 1
ATOM 729 O O . TRP A 1 91 ? 16.472 0.345 -6.023 1.00 52.09 91 TRP A O 1
ATOM 739 N N . ARG A 1 92 ? 17.550 0.259 -4.052 1.00 55.78 92 ARG A N 1
ATOM 740 C CA . ARG A 1 92 ? 17.516 1.714 -3.847 1.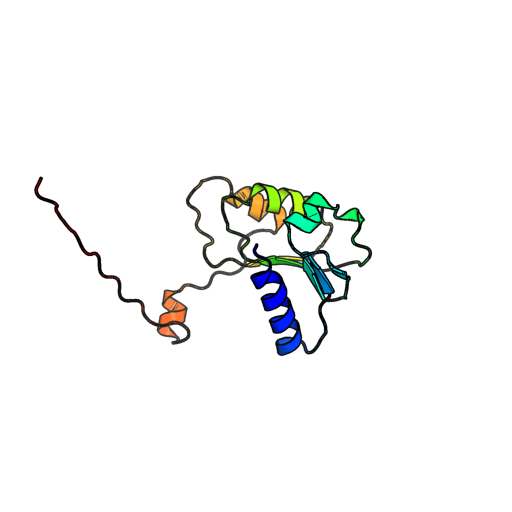00 55.78 92 ARG A CA 1
ATOM 741 C C . ARG A 1 92 ? 18.862 2.383 -3.738 1.00 55.78 92 ARG A C 1
ATOM 743 O O . ARG A 1 92 ? 19.843 1.855 -3.239 1.00 55.78 92 ARG A O 1
ATOM 750 N N . ARG A 1 93 ? 18.838 3.642 -4.181 1.00 50.25 93 ARG A N 1
ATOM 751 C CA . ARG A 1 93 ? 19.965 4.571 -4.312 1.00 50.25 93 ARG A CA 1
ATOM 752 C C . ARG A 1 93 ? 20.631 4.970 -2.985 1.00 50.25 93 ARG A C 1
ATOM 754 O O . ARG A 1 93 ? 21.695 5.576 -3.038 1.00 50.25 93 ARG A O 1
ATOM 761 N N . ILE A 1 94 ? 20.030 4.679 -1.824 1.00 54.41 94 ILE A N 1
ATOM 762 C CA . ILE A 1 94 ? 20.515 5.119 -0.504 1.00 54.41 94 ILE A CA 1
ATOM 763 C C . ILE A 1 94 ? 20.556 3.921 0.451 1.00 54.41 94 ILE A C 1
ATOM 765 O O . ILE A 1 94 ? 19.522 3.340 0.777 1.00 54.41 94 ILE A O 1
ATOM 769 N N . LYS A 1 95 ? 21.758 3.568 0.923 1.00 58.69 95 LYS A N 1
ATOM 770 C CA . LYS A 1 95 ? 21.966 2.506 1.918 1.00 58.69 95 LYS A CA 1
ATOM 771 C C . LYS A 1 95 ? 21.241 2.854 3.228 1.00 58.69 95 LYS A C 1
ATOM 773 O O . LYS A 1 95 ? 21.471 3.926 3.778 1.00 58.69 95 LYS A O 1
ATOM 778 N N . GLY A 1 96 ? 20.417 1.938 3.743 1.00 62.78 96 GLY A N 1
ATOM 779 C CA . GLY A 1 96 ? 19.813 2.016 5.084 1.00 62.78 96 GLY A CA 1
ATOM 780 C C . GLY A 1 96 ? 18.309 2.320 5.139 1.00 62.78 96 GLY A C 1
ATOM 781 O O . GLY A 1 96 ? 17.672 1.979 6.131 1.00 62.78 96 GLY A O 1
ATOM 782 N N . GLU A 1 97 ? 17.705 2.882 4.087 1.00 68.44 97 GLU A N 1
ATOM 783 C CA . GLU A 1 97 ? 16.240 3.072 4.029 1.00 68.44 97 GLU A CA 1
ATOM 784 C C . GLU A 1 97 ? 15.480 1.747 3.852 1.00 68.44 97 GLU A C 1
ATOM 786 O O . GLU A 1 97 ? 14.335 1.622 4.282 1.00 68.44 97 GLU A O 1
ATOM 791 N N . GLU A 1 98 ? 16.138 0.742 3.273 1.00 69.69 98 GLU A N 1
ATOM 792 C CA . GLU A 1 98 ? 15.614 -0.619 3.106 1.00 69.69 98 GLU A CA 1
ATOM 793 C C . GLU A 1 98 ? 15.276 -1.261 4.457 1.00 69.69 98 GLU A C 1
ATOM 795 O O . GLU A 1 98 ? 14.198 -1.825 4.604 1.00 69.69 98 GLU A O 1
ATOM 800 N N . LEU A 1 99 ? 16.118 -1.059 5.478 1.00 78.69 99 LEU A N 1
ATOM 801 C CA . LEU A 1 99 ? 15.901 -1.601 6.825 1.00 78.69 99 LEU A CA 1
ATOM 802 C C . LEU A 1 99 ? 14.639 -1.048 7.492 1.00 78.69 99 LEU A C 1
ATOM 804 O O . LEU A 1 99 ? 14.002 -1.740 8.279 1.00 78.69 99 LEU A O 1
ATOM 808 N N . LYS A 1 100 ? 14.269 0.202 7.195 1.00 83.38 100 LYS A N 1
ATOM 809 C CA . LYS A 1 100 ? 13.050 0.816 7.737 1.00 83.38 100 LYS A CA 1
ATOM 810 C C . LYS A 1 100 ? 11.807 0.205 7.108 1.00 83.38 100 LYS A C 1
ATOM 812 O O . LYS A 1 100 ? 10.854 -0.116 7.808 1.00 83.38 100 LYS A O 1
ATOM 817 N N . ILE A 1 101 ? 11.825 0.017 5.792 1.00 81.31 101 ILE A N 1
ATOM 818 C CA . ILE A 1 101 ? 10.723 -0.636 5.086 1.00 81.31 101 ILE A CA 1
ATOM 819 C C . ILE A 1 101 ? 10.622 -2.089 5.561 1.00 81.31 101 ILE A C 1
ATOM 821 O O . ILE A 1 101 ? 9.567 -2.499 6.033 1.00 81.31 101 ILE A O 1
ATOM 825 N N . GLU A 1 102 ? 11.728 -2.832 5.560 1.00 85.00 102 GLU A N 1
ATOM 826 C CA . GLU A 1 102 ? 11.772 -4.211 6.052 1.00 85.00 102 GLU A CA 1
ATOM 827 C C . GLU A 1 102 ? 11.318 -4.322 7.515 1.00 85.00 102 GLU A C 1
ATOM 829 O O . GLU A 1 102 ? 10.527 -5.198 7.852 1.00 85.00 102 GLU A O 1
ATOM 834 N N . GLY A 1 103 ? 11.708 -3.386 8.382 1.00 86.19 103 GLY A N 1
ATOM 835 C CA . GLY A 1 103 ? 11.232 -3.335 9.766 1.00 86.19 103 GLY A CA 1
ATOM 836 C C . GLY A 1 103 ? 9.724 -3.087 9.898 1.00 86.19 103 GLY A C 1
ATOM 837 O O . GLY A 1 103 ? 9.108 -3.537 10.862 1.00 86.19 103 GLY A O 1
ATOM 838 N N . ALA A 1 104 ? 9.107 -2.400 8.934 1.00 87.94 104 ALA A N 1
ATOM 839 C CA . ALA A 1 104 ? 7.674 -2.117 8.934 1.00 87.94 104 ALA A CA 1
ATOM 840 C C . ALA A 1 104 ? 6.821 -3.262 8.363 1.00 87.94 104 ALA A C 1
ATOM 842 O O . ALA A 1 104 ? 5.712 -3.495 8.860 1.00 87.94 104 ALA A O 1
ATOM 843 N N . ILE A 1 105 ? 7.301 -3.939 7.312 1.00 88.31 105 ILE A N 1
ATOM 844 C CA . ILE A 1 105 ? 6.503 -4.886 6.509 1.00 88.31 105 ILE A CA 1
ATOM 845 C C . ILE A 1 105 ? 7.109 -6.283 6.347 1.00 88.31 105 ILE A C 1
ATOM 847 O O . ILE A 1 105 ? 6.394 -7.189 5.929 1.00 88.31 105 ILE A O 1
ATOM 851 N N . GLY A 1 106 ? 8.376 -6.477 6.705 1.00 88.94 106 GLY A N 1
ATOM 852 C CA . GLY A 1 106 ? 9.100 -7.739 6.572 1.00 88.94 106 GLY A CA 1
ATOM 853 C C . GLY A 1 106 ? 10.026 -7.819 5.349 1.00 88.94 106 GLY A C 1
ATOM 854 O O . GLY A 1 106 ? 10.112 -6.872 4.561 1.00 88.94 106 GLY A O 1
ATOM 855 N N . PRO A 1 107 ? 10.745 -8.949 5.208 1.00 88.50 107 PRO A N 1
ATOM 856 C CA . PRO A 1 107 ? 11.734 -9.158 4.155 1.00 88.50 107 PRO A CA 1
ATOM 857 C C . PRO A 1 107 ? 11.085 -9.348 2.780 1.00 88.50 107 PRO A C 1
ATOM 859 O O . PRO A 1 107 ? 9.883 -9.591 2.654 1.00 88.50 107 PRO A O 1
ATOM 862 N N . ILE A 1 108 ? 11.908 -9.314 1.731 1.00 87.81 108 ILE A N 1
ATOM 863 C CA . ILE A 1 108 ? 11.478 -9.688 0.380 1.00 87.81 108 ILE A CA 1
ATOM 864 C C . ILE A 1 108 ? 11.158 -11.187 0.363 1.00 87.81 108 ILE A C 1
ATOM 866 O O . ILE A 1 108 ? 12.037 -12.022 0.562 1.00 87.81 108 ILE A O 1
ATOM 870 N N . ILE A 1 109 ? 9.893 -11.525 0.105 1.00 92.12 109 ILE A N 1
ATOM 871 C CA . ILE A 1 109 ? 9.423 -12.919 0.015 1.00 92.12 109 ILE A CA 1
ATOM 872 C C . ILE A 1 109 ? 9.309 -13.429 -1.427 1.00 92.12 109 ILE A C 1
ATOM 874 O O . ILE A 1 109 ? 9.212 -14.634 -1.645 1.00 92.12 109 ILE A O 1
ATOM 878 N N . TYR A 1 110 ? 9.293 -12.523 -2.408 1.00 92.06 110 TYR A N 1
ATOM 879 C CA . TYR A 1 110 ? 9.190 -12.846 -3.827 1.00 92.06 110 TYR A CA 1
ATOM 880 C C . TYR A 1 110 ? 9.717 -11.684 -4.677 1.00 92.06 110 TYR A C 1
ATOM 882 O O . TYR A 1 110 ? 9.430 -10.524 -4.384 1.00 92.06 110 TYR A O 1
ATOM 890 N N . GLU A 1 111 ? 10.460 -11.994 -5.737 1.00 90.00 111 GLU A N 1
ATOM 891 C CA . GLU A 1 111 ? 10.941 -11.034 -6.734 1.00 90.00 111 GLU A CA 1
ATOM 892 C C . GLU A 1 111 ? 10.746 -11.645 -8.125 1.00 90.00 111 GLU A C 1
ATOM 894 O O . GLU A 1 111 ? 11.109 -12.800 -8.354 1.00 90.00 111 GLU A O 1
ATOM 899 N N . ILE A 1 112 ? 10.178 -10.867 -9.048 1.00 90.62 112 ILE A N 1
ATOM 900 C CA . ILE A 1 112 ? 10.054 -11.236 -10.460 1.00 90.62 112 ILE A CA 1
ATOM 901 C C . ILE A 1 112 ? 10.909 -10.292 -11.298 1.00 90.62 112 ILE A C 1
ATOM 903 O O . ILE A 1 112 ? 10.876 -9.074 -11.103 1.00 90.62 112 ILE A O 1
ATOM 907 N N . LYS A 1 113 ? 11.698 -10.843 -12.220 1.00 90.19 113 LYS A N 1
ATOM 908 C CA . LYS A 1 113 ? 12.615 -10.046 -13.036 1.00 90.19 113 LYS A CA 1
ATOM 909 C C . LYS A 1 113 ? 11.923 -9.543 -14.295 1.00 90.19 113 LYS A C 1
ATOM 911 O O . LYS A 1 113 ? 11.132 -10.254 -14.917 1.00 90.19 113 LYS A O 1
ATOM 916 N N . ALA A 1 114 ? 12.264 -8.326 -14.714 1.00 90.50 114 ALA A N 1
ATOM 917 C CA . ALA A 1 114 ? 11.739 -7.754 -15.950 1.00 90.50 114 ALA A CA 1
ATOM 918 C C . ALA A 1 114 ? 12.114 -8.612 -17.172 1.00 90.50 114 ALA A C 1
ATOM 920 O O . ALA A 1 114 ? 11.319 -8.744 -18.100 1.00 90.50 114 ALA A O 1
ATOM 921 N N . GLU A 1 115 ? 13.295 -9.233 -17.162 1.00 91.88 115 GLU A N 1
ATOM 922 C CA . GLU A 1 115 ? 13.764 -10.132 -18.218 1.00 91.88 115 GLU A CA 1
ATOM 923 C C . GLU A 1 115 ? 12.859 -11.357 -18.385 1.00 91.88 115 GLU A C 1
ATOM 925 O O . GLU A 1 115 ? 12.551 -11.734 -19.519 1.00 91.88 115 GLU A O 1
ATOM 930 N N . ASP A 1 116 ? 12.402 -11.945 -17.274 1.00 94.50 116 ASP A N 1
ATOM 931 C CA . ASP A 1 116 ? 11.501 -13.100 -17.282 1.00 94.50 116 ASP A CA 1
ATOM 932 C C . ASP A 1 116 ? 10.144 -12.702 -17.877 1.00 94.50 116 ASP A C 1
ATOM 934 O O . ASP A 1 116 ? 9.649 -13.343 -18.805 1.00 94.50 116 ASP A O 1
ATOM 938 N N . LEU A 1 117 ? 9.607 -11.553 -17.458 1.00 95.25 117 LEU A N 1
ATOM 939 C CA . LEU A 1 117 ? 8.348 -11.018 -17.981 1.00 95.25 117 LEU A CA 1
ATOM 940 C C . LEU A 1 117 ? 8.418 -10.625 -19.467 1.00 95.25 117 LEU A C 1
ATOM 942 O O . LEU A 1 117 ? 7.430 -10.770 -20.191 1.00 95.25 117 LEU A O 1
ATOM 946 N N . ILE A 1 118 ? 9.569 -10.148 -19.954 1.00 96.19 118 ILE A N 1
ATOM 947 C CA . ILE A 1 118 ? 9.790 -9.894 -21.389 1.00 96.19 118 ILE A CA 1
ATOM 948 C C . ILE A 1 118 ? 9.808 -11.216 -22.162 1.00 96.19 118 ILE A C 1
ATOM 950 O O . ILE A 1 118 ? 9.199 -11.321 -23.230 1.00 96.19 118 ILE A O 1
ATOM 954 N N . LYS A 1 119 ? 10.497 -12.236 -21.636 1.00 96.50 119 LYS A N 1
ATOM 955 C CA . LYS A 1 119 ? 10.583 -13.563 -22.260 1.00 96.50 119 LYS A CA 1
ATOM 956 C C . LYS A 1 119 ? 9.210 -14.227 -22.362 1.00 96.50 119 LYS A C 1
ATOM 958 O O . LYS A 1 119 ? 8.898 -14.829 -23.390 1.00 96.50 119 LYS A O 1
ATOM 963 N N . GLU A 1 120 ? 8.391 -14.076 -21.329 1.00 97.19 120 GLU A N 1
ATOM 964 C CA . GLU A 1 120 ? 7.025 -14.603 -21.257 1.00 97.19 120 GLU A CA 1
ATOM 965 C C . GLU A 1 120 ? 5.991 -13.744 -22.001 1.00 97.19 120 GLU A C 1
ATOM 967 O O . GLU A 1 120 ? 4.831 -14.130 -22.108 1.00 97.19 120 GLU A O 1
ATOM 972 N N . LYS A 1 121 ? 6.418 -12.624 -22.600 1.00 96.06 121 LYS A N 1
ATOM 973 C CA . LYS A 1 121 ? 5.579 -11.689 -23.368 1.00 96.06 121 LYS A CA 1
ATOM 974 C C . LYS A 1 121 ? 4.529 -10.942 -22.536 1.00 96.06 121 LYS A C 1
ATOM 976 O O . LYS A 1 121 ? 3.586 -10.397 -23.105 1.00 96.06 121 LYS A O 1
ATOM 981 N N . PHE A 1 122 ? 4.720 -10.851 -21.221 1.00 96.00 122 PHE A N 1
ATOM 982 C CA . PHE A 1 122 ? 3.954 -9.947 -20.359 1.00 96.00 122 PHE A CA 1
ATOM 983 C C . PHE A 1 122 ? 4.429 -8.493 -20.480 1.00 96.00 122 PHE A C 1
ATOM 985 O O . PHE A 1 122 ? 3.624 -7.573 -20.358 1.00 96.00 122 PHE A O 1
ATOM 992 N N . LEU A 1 123 ? 5.723 -8.272 -20.750 1.00 95.69 123 LEU A N 1
ATOM 993 C CA . LEU A 1 123 ? 6.301 -6.942 -20.966 1.00 95.69 123 LEU A CA 1
ATOM 994 C C . LEU A 1 123 ? 6.864 -6.775 -22.379 1.00 95.69 123 LEU A C 1
ATOM 996 O O . LEU A 1 123 ? 7.437 -7.692 -22.969 1.00 95.69 123 LEU A O 1
ATOM 1000 N N . ALA A 1 124 ? 6.752 -5.555 -22.907 1.00 96.31 124 ALA A N 1
ATOM 1001 C CA . ALA A 1 124 ? 7.403 -5.176 -24.153 1.00 96.31 124 ALA A CA 1
ATOM 1002 C C . ALA A 1 124 ? 8.923 -5.064 -23.95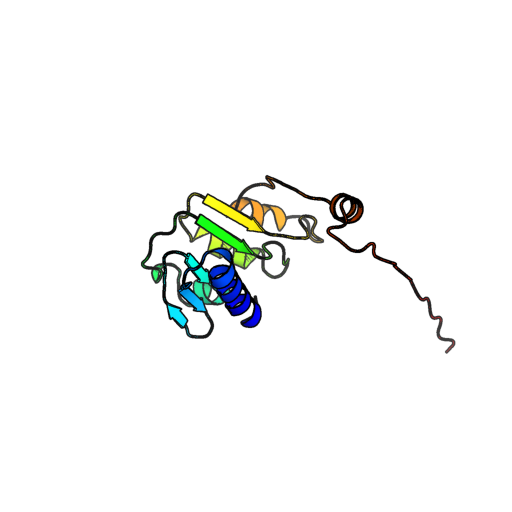8 1.00 96.31 124 ALA A C 1
ATOM 1004 O O . ALA A 1 124 ? 9.395 -4.501 -22.969 1.00 96.31 124 ALA A O 1
ATOM 1005 N N . LYS A 1 125 ? 9.703 -5.550 -24.931 1.00 95.50 125 LYS A N 1
ATOM 1006 C CA . LYS A 1 125 ? 11.164 -5.411 -24.914 1.00 95.50 125 LYS A CA 1
ATOM 1007 C C . LYS A 1 125 ? 11.549 -3.940 -25.146 1.00 95.50 125 LYS A C 1
ATOM 1009 O O . LYS A 1 125 ? 11.288 -3.429 -26.238 1.00 95.50 125 LYS A O 1
ATOM 1014 N N . PRO A 1 126 ? 12.191 -3.260 -24.180 1.00 93.62 126 PRO A N 1
ATOM 1015 C CA . PRO A 1 126 ? 12.569 -1.864 -24.348 1.00 93.62 126 PRO A CA 1
ATOM 1016 C C . PRO A 1 126 ? 13.730 -1.718 -25.341 1.00 93.62 126 PRO A C 1
ATOM 1018 O O . PRO A 1 126 ? 14.600 -2.588 -25.447 1.00 93.62 126 PRO A O 1
ATOM 1021 N N . ARG A 1 127 ? 13.770 -0.583 -26.048 1.00 94.44 127 ARG A N 1
ATOM 1022 C CA . ARG A 1 127 ? 14.916 -0.152 -26.858 1.00 94.44 127 ARG A CA 1
ATOM 1023 C C . ARG A 1 127 ? 15.469 1.139 -26.271 1.00 94.44 127 ARG A C 1
ATOM 1025 O O . ARG A 1 127 ? 14.789 2.159 -26.281 1.00 94.44 127 ARG A O 1
ATOM 1032 N N . PHE A 1 128 ? 16.705 1.094 -25.791 1.00 93.00 128 PHE A N 1
ATOM 1033 C CA . PHE A 1 128 ? 17.397 2.264 -25.256 1.00 93.00 128 PHE A CA 1
ATOM 1034 C C . PHE A 1 128 ? 18.283 2.888 -26.338 1.00 93.00 128 PHE A C 1
ATOM 1036 O O . PHE A 1 128 ? 19.009 2.179 -27.035 1.00 93.00 128 PHE A O 1
ATOM 1043 N N . MET A 1 129 ? 18.217 4.211 -26.488 1.00 94.50 129 MET A N 1
ATOM 1044 C CA . MET A 1 129 ? 19.085 4.992 -27.371 1.00 94.50 129 MET A CA 1
ATOM 1045 C C . MET A 1 129 ? 19.630 6.178 -26.579 1.00 94.50 129 MET A C 1
ATOM 1047 O O . MET A 1 129 ? 18.856 6.989 -26.079 1.00 94.50 129 MET A O 1
ATOM 1051 N N . ILE A 1 130 ? 20.953 6.261 -26.449 1.00 93.12 130 ILE A N 1
ATOM 1052 C CA . ILE A 1 130 ? 21.630 7.400 -25.825 1.00 93.12 130 ILE A CA 1
ATOM 1053 C C . ILE A 1 130 ? 22.038 8.347 -26.948 1.00 93.12 130 ILE A C 1
ATOM 1055 O O . ILE A 1 130 ? 22.737 7.939 -27.874 1.00 93.12 130 ILE A O 1
ATOM 1059 N N . ILE A 1 131 ? 21.587 9.597 -26.874 1.00 92.75 131 ILE A N 1
ATOM 1060 C CA . ILE A 1 131 ? 21.921 10.636 -27.849 1.00 92.75 131 ILE A CA 1
ATOM 1061 C C . ILE A 1 131 ? 22.895 11.597 -27.168 1.00 92.75 131 ILE A C 1
ATOM 1063 O O . ILE A 1 131 ? 22.518 12.298 -26.232 1.00 92.75 131 ILE A O 1
ATOM 1067 N N . GLY A 1 132 ? 24.153 11.586 -27.608 1.00 91.50 132 GLY A N 1
ATOM 1068 C CA . GLY A 1 132 ? 25.151 12.570 -27.192 1.00 91.50 132 GLY A CA 1
ATOM 1069 C C . GLY A 1 132 ? 25.025 13.848 -28.020 1.00 91.50 132 GLY A C 1
ATOM 1070 O O . GLY A 1 132 ? 24.782 13.779 -29.223 1.00 91.50 132 GLY A O 1
ATOM 1071 N N . TYR A 1 133 ? 25.194 15.003 -27.380 1.00 87.88 133 TYR A N 1
ATOM 1072 C CA . TYR A 1 133 ? 25.277 16.304 -28.037 1.00 87.88 133 TYR A CA 1
ATOM 1073 C C . TYR A 1 133 ? 26.452 17.076 -27.441 1.00 87.88 133 TYR A C 1
ATOM 1075 O O . TYR A 1 133 ? 26.523 17.246 -26.223 1.00 87.88 133 TYR A O 1
ATOM 1083 N N . GLU A 1 134 ? 27.358 17.538 -28.296 1.00 81.12 134 GLU A N 1
ATOM 1084 C CA . GLU A 1 134 ? 28.405 18.486 -27.927 1.00 81.12 134 GLU A CA 1
ATOM 1085 C C . GLU A 1 134 ? 28.011 19.860 -28.470 1.00 81.12 134 GLU A C 1
ATOM 1087 O O . GLU A 1 134 ? 27.804 20.026 -29.671 1.00 81.12 134 GLU A O 1
ATOM 1092 N N . SER A 1 135 ? 27.876 20.841 -27.577 1.00 77.81 135 SER A N 1
ATOM 1093 C CA . SER A 1 135 ? 27.678 22.235 -27.969 1.00 77.81 135 SER A CA 1
ATOM 1094 C C . SER A 1 135 ? 29.044 22.882 -28.141 1.00 77.81 135 SER A C 1
ATOM 1096 O O . SER A 1 135 ? 29.765 23.051 -27.158 1.00 77.81 135 SER A O 1
ATOM 1098 N N . SER A 1 136 ? 29.397 23.280 -29.357 1.00 77.50 136 SER A N 1
ATOM 1099 C CA . SER A 1 136 ? 30.472 24.246 -29.569 1.00 77.50 136 SER A CA 1
ATOM 1100 C C . SER A 1 136 ? 29.993 25.619 -29.080 1.00 77.50 136 SER A C 1
ATOM 1102 O O . SER A 1 136 ? 29.005 26.143 -29.596 1.00 77.50 136 SER A O 1
ATOM 1104 N N . MET A 1 137 ? 30.641 26.154 -28.038 1.00 57.06 137 MET A N 1
ATOM 1105 C CA . MET A 1 137 ? 30.588 27.587 -27.705 1.00 57.06 137 MET A CA 1
ATOM 1106 C C . MET A 1 137 ? 31.451 28.382 -28.680 1.00 57.06 137 MET A C 1
ATOM 1108 O O . MET A 1 137 ? 32.524 27.858 -29.057 1.00 57.06 137 MET A O 1
#

Sequence (137 aa):
HTKELLYQWADNIREVLGIEPGLVGDNNWDEKPVTVAMIQTLLSRGVDKLKKQYAILMFDECHRTSAAEKFYELGISLPQKFRFGLSATPWRRIKGEELKIEGAIGPIIYEIKAEDLIKEKFLAKPRFMIIGYESSM

pLDDT: mean 88.57, std 11.81, range [50.25, 98.25]

Radius of gyration: 18.55 Å; chains: 1; bounding box: 48×42×46 Å

Foldseek 3Di:
DDPVVQVVVQVVCCVVVVDGEAEQDPPGDGHDLHHRHDLVSCVVVDVVPDPDDHQEEEAEQCPDPVCLVSLLVSLVRHDHPAAYYDHPPLDDPDPPSNVSSCNRGNDDPDDDDPVVCCVVVVDPDDDDDDDDDDDDD

Secondary structure (DSSP, 8-state):
--HHHHHHHHHHHHHHH-SPPEEEETTEEE--SSEEE-HHHHHHH-GGG--S--SEEEETT---GGGHHHHHHHHHH---SEEEE--S----SSTTHHHHHHHHH-S------HHHHHHTTSSPPP-----------